Protein AF-A0A8H8S809-F1 (afdb_monomer)

Secondary structure (DSSP, 8-state):
---HHHHGGGSTT--EEEEEEE-TTS-EEEEEEEEETTT----SHHHHH-TT--S---S------SSSGGGEE-HHHHHHHHHHHHHHHHHHHHHHTTT-

InterPro domains:
  IPR010226 NADH-quinone oxidoreductase, chain I [PTHR10849] (12-99)
  IPR017896 4Fe-4S ferredoxin-type, iron-sulphur binding domain [PF00037] (34-55)
  IPR017896 4Fe-4S ferredoxin-type, iron-sulphur binding domain [PS51379] (31-60)
  IPR017900 4Fe-4S ferredoxin, iron-sulphur binding, conserved site [PS00198] (40-51)

Mean predicted aligned error: 3.72 Å

Organism: NCBI:txid215460

Foldseek 3Di:
DQDLQNVCVPPPQSQWDWDWDQDPVRDIDTPKIKGQQVSDPPPCVNCVSDPVSPDDDAPDPPDDDPDSVSSTDIPVNRVVVCVVCVVVVVVVCVVCVVVD

Nearest PDB structures (foldseek):
  7ard-assembly1_I  TM=9.522E-01  e=5.853E-13  Polytomella sp. Pringsheim 198.80
  7aqr-assembly1_I  TM=9.466E-01  e=1.105E-12  Arabidopsis thaliana
  8olt-assembly1_I  TM=9.436E-01  e=1.255E-12  Mus musculus
  8ib4-assembly1_I  TM=9.471E-01  e=1.619E-12  Mus musculus
  8ic2-assembly1_I  TM=9.472E-01  e=2.087E-12  Mus musculus

Sequence (100 aa):
MVSFADQIQDLPAQAITIEAEERQDGSRRTTRYDIDMTKCIYCGFCQESCPVDAIVETPNAEYATETREELLYNKEKLLANGDKWEPELAAAARADAPYR

pLDDT: mean 92.76, std 9.41, range [45.38, 98.38]

Structure (mmCIF, N/CA/C/O backbone):
data_AF-A0A8H8S809-F1
#
_entry.id   AF-A0A8H8S809-F1
#
loop_
_atom_site.group_PDB
_atom_site.id
_atom_site.type_symbol
_atom_site.label_atom_id
_atom_site.label_alt_id
_atom_site.label_comp_id
_atom_site.label_asym_id
_atom_site.label_entity_id
_atom_site.label_seq_id
_atom_site.pdbx_PDB_ins_code
_atom_site.Cartn_x
_atom_site.Cartn_y
_atom_site.Cartn_z
_atom_site.occupancy
_atom_site.B_iso_or_equiv
_atom_site.auth_seq_id
_atom_site.auth_comp_id
_atom_site.auth_asym_id
_atom_site.auth_atom_id
_atom_site.pdbx_PDB_model_num
ATOM 1 N N . MET A 1 1 ? -14.969 -20.433 1.295 1.00 45.38 1 MET A N 1
ATOM 2 C CA . MET A 1 1 ? -14.590 -19.181 0.611 1.00 45.38 1 MET A CA 1
ATOM 3 C C . MET A 1 1 ? -14.003 -18.272 1.667 1.00 45.38 1 MET A C 1
ATOM 5 O O . MET 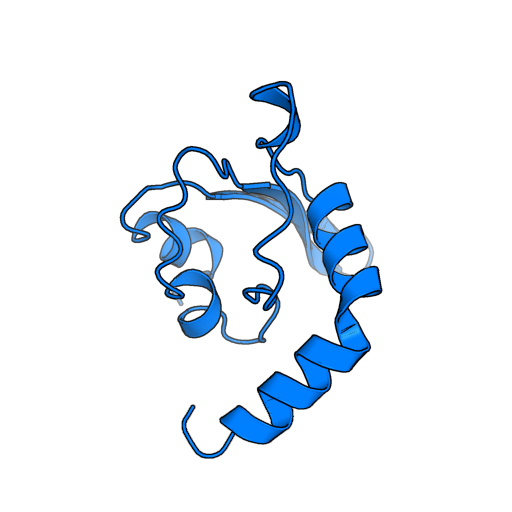A 1 1 ? -14.763 -17.694 2.428 1.00 45.38 1 MET A O 1
ATOM 9 N N . VAL A 1 2 ? -12.680 -18.269 1.792 1.00 52.97 2 VAL A N 1
ATOM 10 C CA . VAL A 1 2 ? -11.952 -17.368 2.694 1.00 52.97 2 VAL A CA 1
ATOM 11 C C . VAL A 1 2 ? -11.941 -16.011 1.993 1.00 52.97 2 VAL A C 1
ATOM 13 O O . VAL A 1 2 ? -11.573 -15.944 0.821 1.00 52.97 2 VAL A O 1
ATOM 16 N N . SER A 1 3 ? -12.479 -14.969 2.620 1.00 66.00 3 SER A N 1
ATOM 17 C CA . SER A 1 3 ? -12.500 -13.638 2.013 1.00 66.00 3 SER A CA 1
ATOM 18 C C . SER A 1 3 ? -11.091 -13.038 2.041 1.00 66.00 3 SER A C 1
ATOM 20 O O . SER A 1 3 ? -10.292 -13.386 2.904 1.00 66.00 3 SER A O 1
ATOM 22 N N . PHE A 1 4 ? -10.763 -12.117 1.130 1.00 69.56 4 PHE A N 1
ATOM 23 C CA . PHE A 1 4 ? -9.450 -11.448 1.135 1.00 69.56 4 PHE A CA 1
ATOM 24 C C . PHE A 1 4 ? -9.137 -10.771 2.485 1.00 69.56 4 PHE A C 1
ATOM 26 O O . PHE A 1 4 ? -7.987 -10.712 2.903 1.00 69.56 4 PHE A O 1
ATOM 33 N N . ALA A 1 5 ? -10.168 -10.328 3.213 1.00 67.81 5 ALA A N 1
ATOM 34 C CA . ALA A 1 5 ? -10.018 -9.793 4.565 1.00 67.81 5 ALA A CA 1
ATOM 35 C C . ALA A 1 5 ? -9.554 -10.851 5.586 1.00 67.81 5 ALA A C 1
ATOM 37 O O . ALA A 1 5 ? -8.826 -10.514 6.515 1.00 67.81 5 ALA A O 1
ATOM 38 N N . ASP A 1 6 ? -9.925 -12.118 5.394 1.00 67.56 6 ASP A N 1
ATOM 39 C CA . ASP A 1 6 ? -9.480 -13.225 6.243 1.00 67.56 6 ASP A CA 1
ATOM 40 C C . ASP A 1 6 ? -8.022 -13.604 5.920 1.00 67.56 6 ASP A C 1
ATOM 42 O O . ASP A 1 6 ? -7.241 -13.858 6.829 1.00 67.56 6 ASP A O 1
ATOM 46 N N . GLN A 1 7 ? -7.612 -13.544 4.643 1.00 70.88 7 GLN A N 1
ATOM 47 C CA . GLN A 1 7 ? -6.227 -13.828 4.216 1.00 70.88 7 GLN A CA 1
ATOM 48 C C . GLN A 1 7 ? -5.207 -12.817 4.765 1.00 70.88 7 GLN A C 1
ATOM 50 O O . GLN A 1 7 ? -4.021 -13.113 4.876 1.00 70.88 7 GLN A O 1
ATOM 55 N N . ILE A 1 8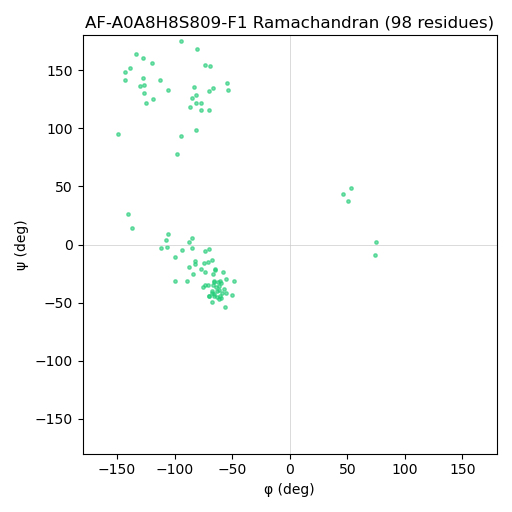 ? -5.655 -11.618 5.137 1.00 77.75 8 ILE A N 1
ATOM 56 C CA . ILE A 1 8 ? -4.789 -10.585 5.714 1.00 77.75 8 ILE A CA 1
ATOM 57 C C . ILE A 1 8 ? -4.382 -10.907 7.155 1.00 77.75 8 ILE A C 1
ATOM 59 O O . ILE A 1 8 ? -3.333 -10.446 7.609 1.00 77.75 8 ILE A O 1
ATOM 63 N N . GLN A 1 9 ? -5.165 -11.725 7.866 1.00 72.81 9 GLN A N 1
ATOM 64 C CA . GLN A 1 9 ? -4.835 -12.151 9.230 1.00 72.81 9 GLN A CA 1
ATOM 65 C C . GLN A 1 9 ? -3.586 -13.043 9.273 1.00 72.81 9 GLN A C 1
ATOM 67 O O . GLN A 1 9 ? -2.877 -13.042 10.280 1.00 72.81 9 GLN A O 1
ATOM 72 N N . ASP A 1 10 ? -3.288 -13.727 8.166 1.00 82.50 10 ASP A N 1
ATOM 73 C CA . ASP A 1 10 ? -2.119 -14.594 8.009 1.00 82.50 10 ASP A CA 1
ATOM 74 C C . ASP A 1 10 ? -0.851 -13.826 7.589 1.00 82.50 10 ASP A C 1
ATOM 76 O O . ASP A 1 10 ? 0.230 -14.413 7.493 1.00 82.50 10 ASP A O 1
ATOM 80 N N . LEU A 1 11 ? -0.938 -12.507 7.355 1.00 88.19 11 LEU A N 1
ATOM 81 C CA . LEU A 1 11 ? 0.243 -11.710 7.028 1.00 88.19 11 LEU A CA 1
ATOM 82 C C . LEU A 1 11 ? 1.196 -11.636 8.230 1.00 88.19 11 LEU A C 1
ATOM 84 O O . LEU A 1 11 ? 0.773 -11.310 9.344 1.00 88.19 11 LEU A O 1
ATOM 88 N N . PRO A 1 12 ? 2.509 -11.822 8.008 1.00 92.25 12 PRO A N 1
ATOM 89 C CA . PRO A 1 12 ? 3.480 -12.077 9.074 1.00 92.25 12 PRO A CA 1
ATOM 90 C C . PRO A 1 12 ? 3.574 -10.956 10.115 1.00 92.25 12 PRO A C 1
ATOM 92 O O . PRO A 1 12 ? 3.850 -11.218 11.282 1.00 92.25 12 PRO A O 1
ATOM 95 N N . ALA A 1 13 ? 3.342 -9.708 9.704 1.00 95.81 13 ALA A N 1
ATOM 96 C CA . ALA A 1 13 ? 3.467 -8.535 10.567 1.00 95.81 13 ALA A CA 1
ATOM 97 C C . ALA A 1 13 ? 2.126 -7.910 10.987 1.00 95.81 13 ALA A C 1
ATOM 99 O O . ALA A 1 13 ? 2.130 -6.912 11.709 1.00 95.81 13 ALA A O 1
ATOM 100 N N . GLN A 1 14 ? 0.992 -8.446 10.512 1.00 94.25 14 GLN A N 1
ATOM 101 C CA . GLN A 1 14 ? -0.352 -7.904 10.779 1.00 94.25 14 GLN A CA 1
ATOM 102 C C . GLN A 1 14 ? -0.427 -6.372 10.591 1.00 94.25 14 GLN A C 1
ATOM 104 O O . GLN A 1 14 ? -0.975 -5.637 11.413 1.00 94.25 14 GLN A O 1
ATOM 109 N N . ALA A 1 15 ? 0.193 -5.877 9.514 1.00 96.88 15 ALA A N 1
ATOM 110 C CA . ALA A 1 15 ? 0.346 -4.446 9.255 1.00 96.88 15 ALA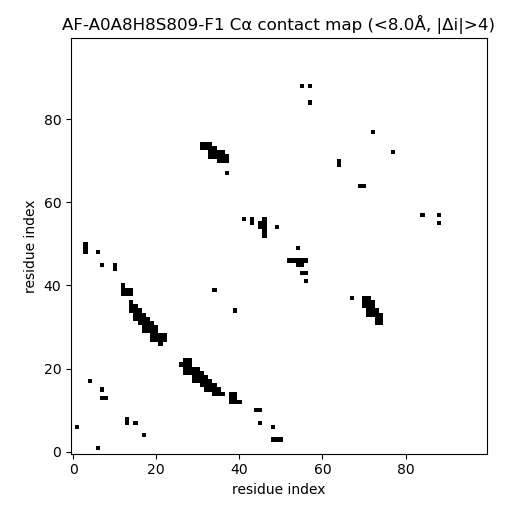 A CA 1
ATOM 111 C C . ALA A 1 15 ? -0.890 -3.803 8.601 1.00 96.88 15 ALA A C 1
ATOM 113 O O . ALA A 1 15 ? -0.979 -2.578 8.566 1.00 96.88 15 ALA A O 1
ATOM 114 N N . ILE A 1 16 ? -1.821 -4.607 8.075 1.00 96.44 16 ILE A N 1
ATOM 115 C CA . ILE A 1 16 ? -2.974 -4.134 7.300 1.00 96.44 16 ILE A CA 1
ATOM 116 C C . ILE A 1 16 ? -4.252 -4.244 8.136 1.00 96.44 16 ILE A C 1
ATOM 118 O O . ILE A 1 16 ? -4.524 -5.284 8.731 1.00 96.44 16 ILE A O 1
ATOM 122 N N . THR A 1 17 ? -5.055 -3.181 8.156 1.00 95.25 17 THR A N 1
ATOM 123 C CA . THR A 1 17 ? -6.394 -3.154 8.765 1.00 95.25 17 THR A CA 1
ATOM 124 C C . THR A 1 17 ? -7.436 -2.853 7.693 1.00 95.25 17 THR A C 1
ATOM 126 O O . THR A 1 17 ? -7.329 -1.842 6.999 1.00 95.25 17 THR A O 1
ATOM 129 N N . ILE A 1 18 ? -8.454 -3.709 7.558 1.00 93.75 18 ILE A N 1
ATOM 130 C CA . ILE A 1 18 ? -9.526 -3.557 6.564 1.00 93.75 18 ILE A CA 1
ATOM 131 C C . ILE A 1 18 ? -10.895 -3.607 7.227 1.00 93.75 18 ILE A C 1
ATOM 133 O O . ILE A 1 18 ? -11.181 -4.500 8.019 1.00 93.75 18 ILE A O 1
ATOM 137 N N . GLU A 1 19 ? -11.769 -2.703 6.797 1.00 93.44 19 GLU A N 1
ATOM 138 C CA . GLU A 1 19 ? -13.211 -2.775 7.026 1.00 93.44 19 GLU A CA 1
ATOM 139 C C . GLU A 1 19 ? -13.912 -2.633 5.669 1.00 93.44 19 GLU A C 1
ATOM 141 O O . GLU A 1 19 ? -13.434 -1.919 4.778 1.00 93.44 19 GLU A O 1
ATOM 146 N N . ALA A 1 20 ? -15.014 -3.355 5.464 1.00 92.00 20 ALA A N 1
ATOM 147 C CA . ALA A 1 20 ? -15.722 -3.377 4.188 1.00 92.00 20 ALA A CA 1
ATOM 148 C C . ALA A 1 20 ? -17.231 -3.456 4.382 1.00 92.00 20 ALA A C 1
ATOM 150 O O . ALA A 1 20 ? -17.719 -4.209 5.223 1.00 92.00 20 ALA A O 1
ATOM 151 N N . GLU A 1 21 ? -17.950 -2.743 3.524 1.00 92.25 21 GLU A N 1
ATOM 152 C CA . GLU A 1 21 ? -19.406 -2.653 3.526 1.00 92.25 21 GLU A CA 1
ATOM 153 C C . GLU A 1 21 ? -19.943 -2.833 2.099 1.00 92.25 21 GLU A C 1
ATOM 155 O O . GLU A 1 21 ? -19.201 -2.770 1.108 1.00 92.25 21 GLU A O 1
ATOM 160 N N . GLU A 1 22 ? -21.241 -3.100 1.990 1.00 95.25 22 GLU A N 1
ATOM 161 C CA . GLU A 1 22 ? -21.949 -3.105 0.712 1.00 95.25 22 GLU A CA 1
ATOM 162 C C . GLU A 1 22 ? -22.321 -1.667 0.332 1.00 95.25 22 GLU A C 1
ATOM 164 O O . GLU A 1 22 ? -22.887 -0.921 1.132 1.00 95.25 22 GLU A O 1
ATOM 169 N N . ARG A 1 23 ? -21.975 -1.250 -0.887 1.00 93.12 23 ARG A N 1
ATOM 170 C CA . ARG A 1 23 ? -22.380 0.048 -1.435 1.00 93.12 23 ARG A CA 1
ATOM 171 C C . ARG A 1 23 ? -23.808 -0.004 -1.976 1.00 93.12 23 ARG A C 1
ATOM 173 O O . ARG A 1 23 ? -24.380 -1.064 -2.192 1.00 93.12 23 ARG A O 1
ATOM 180 N N . GLN A 1 24 ? -24.358 1.172 -2.279 1.00 94.62 24 GLN A N 1
ATOM 181 C CA . GLN A 1 24 ? -25.697 1.326 -2.871 1.00 94.62 24 GLN A CA 1
ATOM 182 C C . GLN A 1 24 ? -25.867 0.598 -4.217 1.00 94.62 24 GLN A C 1
ATOM 184 O O . GLN A 1 24 ? -26.987 0.279 -4.599 1.00 94.62 24 GLN A O 1
ATOM 189 N N . ASP A 1 25 ? -24.769 0.339 -4.933 1.00 95.06 25 ASP A N 1
ATOM 190 C CA . ASP A 1 25 ? -24.746 -0.405 -6.196 1.00 95.06 25 ASP A CA 1
ATOM 191 C C . ASP A 1 25 ? -24.677 -1.936 -6.003 1.00 95.06 25 ASP A C 1
ATOM 193 O O . ASP A 1 25 ? -24.520 -2.670 -6.978 1.00 95.06 25 ASP A O 1
ATOM 197 N N . GLY A 1 26 ? -24.766 -2.423 -4.760 1.00 93.44 26 GLY A N 1
ATOM 198 C CA . GLY A 1 26 ? -24.633 -3.837 -4.400 1.00 93.44 26 GLY A CA 1
ATOM 199 C C . GLY A 1 26 ? -23.190 -4.353 -4.430 1.00 93.44 26 GLY A C 1
ATOM 200 O O . GLY A 1 26 ? -22.948 -5.536 -4.190 1.00 93.44 26 GLY A O 1
ATOM 201 N N . SER A 1 27 ? -22.201 -3.499 -4.729 1.00 92.75 27 SER A N 1
ATOM 202 C CA . SER A 1 27 ? -20.797 -3.906 -4.737 1.00 92.75 27 SER A CA 1
ATOM 203 C C . SER A 1 27 ? -20.200 -3.875 -3.328 1.00 92.75 27 SER A C 1
ATOM 205 O O . SER A 1 27 ? -20.359 -2.912 -2.576 1.00 92.75 27 SER A O 1
ATOM 207 N N . ARG A 1 28 ? -19.446 -4.919 -2.962 1.00 92.31 28 ARG A N 1
ATOM 208 C CA . ARG A 1 28 ? -18.682 -4.938 -1.707 1.00 92.31 28 ARG A CA 1
ATOM 209 C C . ARG A 1 28 ? -17.375 -4.173 -1.880 1.00 92.31 28 ARG A C 1
ATOM 211 O O . ARG A 1 28 ? -16.560 -4.510 -2.745 1.00 92.31 28 ARG A O 1
ATOM 218 N N . ARG A 1 29 ? -17.161 -3.141 -1.061 1.00 93.31 29 ARG A N 1
ATOM 219 C CA . ARG A 1 29 ? -15.984 -2.261 -1.137 1.00 93.31 29 ARG A CA 1
ATOM 220 C C . ARG A 1 29 ? -15.460 -1.937 0.253 1.00 93.31 29 ARG A C 1
ATOM 222 O O . ARG A 1 29 ? -16.205 -1.908 1.225 1.00 93.31 29 ARG A O 1
ATOM 229 N N . THR A 1 30 ? -14.161 -1.681 0.337 1.00 93.31 30 THR A N 1
ATOM 230 C CA . THR A 1 30 ? -13.532 -1.293 1.599 1.00 93.31 30 THR A CA 1
ATOM 231 C C . THR A 1 30 ? -13.977 0.107 2.002 1.00 93.31 30 THR A C 1
ATOM 233 O O . THR A 1 30 ? -13.960 1.026 1.180 1.00 93.31 30 THR A O 1
ATOM 236 N N . THR A 1 31 ? -14.380 0.283 3.251 1.00 94.25 31 THR A N 1
ATOM 237 C CA . THR A 1 31 ? -14.577 1.597 3.878 1.00 94.25 31 THR A CA 1
ATOM 238 C C . THR A 1 31 ? -13.282 2.062 4.532 1.00 94.25 31 THR A C 1
ATOM 240 O O . THR A 1 31 ? -12.962 3.246 4.479 1.00 94.25 31 THR A O 1
ATOM 243 N N . ARG A 1 32 ? -12.477 1.111 5.015 1.00 95.31 32 ARG A N 1
ATOM 244 C CA . ARG A 1 32 ? -11.154 1.329 5.592 1.00 95.31 32 ARG A CA 1
ATOM 245 C C . ARG A 1 32 ? -10.135 0.386 4.969 1.00 95.31 32 ARG A C 1
ATOM 247 O O . ARG A 1 32 ? -10.421 -0.794 4.768 1.00 95.31 32 ARG A O 1
ATOM 254 N N . TYR A 1 33 ? -8.963 0.919 4.654 1.00 96.06 33 TYR A N 1
ATOM 255 C CA . TYR A 1 33 ? -7.813 0.142 4.210 1.00 96.06 33 TYR A CA 1
ATOM 256 C C . TYR A 1 33 ? -6.564 0.877 4.676 1.00 96.06 33 TYR A C 1
ATOM 258 O O . TYR A 1 33 ? -6.117 1.809 4.011 1.00 96.06 33 TYR A O 1
ATOM 266 N N . ASP A 1 34 ? -6.038 0.478 5.826 1.00 97.62 34 ASP A N 1
ATOM 267 C CA . ASP A 1 34 ? -4.872 1.117 6.423 1.00 97.62 34 ASP A CA 1
ATOM 268 C C . ASP A 1 34 ? -3.686 0.157 6.406 1.00 97.62 34 ASP A C 1
ATOM 270 O O . ASP A 1 34 ? -3.855 -1.037 6.662 1.00 97.62 34 ASP A O 1
ATOM 274 N N . ILE A 1 35 ? -2.490 0.679 6.146 1.00 97.81 35 ILE A N 1
ATOM 275 C CA . ILE A 1 35 ? -1.225 -0.044 6.265 1.00 97.81 35 ILE A CA 1
ATOM 276 C C . ILE A 1 35 ? -0.301 0.744 7.192 1.00 97.81 35 ILE A C 1
ATOM 278 O O . ILE A 1 35 ? 0.038 1.898 6.928 1.00 97.81 35 ILE A O 1
ATOM 282 N N . ASP A 1 36 ? 0.143 0.104 8.270 1.00 98.06 36 ASP A N 1
ATOM 283 C CA . ASP A 1 36 ? 1.225 0.616 9.107 1.00 98.06 36 ASP A CA 1
ATOM 284 C C . ASP A 1 36 ? 2.573 0.260 8.460 1.00 98.06 36 ASP A C 1
ATOM 286 O O . ASP A 1 36 ? 3.080 -0.858 8.608 1.00 98.06 36 ASP A O 1
ATOM 290 N N . MET A 1 37 ? 3.172 1.216 7.742 1.00 97.94 37 MET A N 1
ATOM 291 C CA . MET A 1 37 ? 4.451 1.014 7.047 1.00 97.94 37 MET A CA 1
ATOM 292 C C . MET A 1 37 ? 5.621 0.814 8.024 1.00 97.94 37 MET A C 1
ATOM 294 O O . MET A 1 37 ? 6.685 0.360 7.612 1.00 97.94 37 MET A O 1
ATOM 298 N N . THR A 1 38 ? 5.429 1.100 9.321 1.00 97.56 38 THR A N 1
ATOM 299 C CA . THR A 1 38 ? 6.421 0.816 10.374 1.00 97.56 38 THR A CA 1
ATOM 300 C C . THR A 1 38 ? 6.379 -0.628 10.865 1.00 97.56 38 THR A C 1
ATOM 302 O O . THR A 1 38 ? 7.335 -1.091 11.483 1.00 97.56 38 THR A O 1
ATOM 305 N N . LYS A 1 39 ? 5.288 -1.350 10.579 1.00 97.75 39 LYS A N 1
ATOM 306 C CA . LYS A 1 39 ? 5.169 -2.797 10.812 1.00 97.75 39 LYS A CA 1
ATOM 307 C C . LYS A 1 39 ? 5.404 -3.611 9.550 1.00 97.75 39 LYS A C 1
ATOM 309 O O . LYS A 1 39 ? 5.858 -4.745 9.647 1.00 97.75 39 LYS A O 1
ATOM 314 N N . CYS A 1 40 ? 5.050 -3.069 8.385 1.00 97.50 40 CYS A N 1
ATOM 315 C CA . CYS A 1 40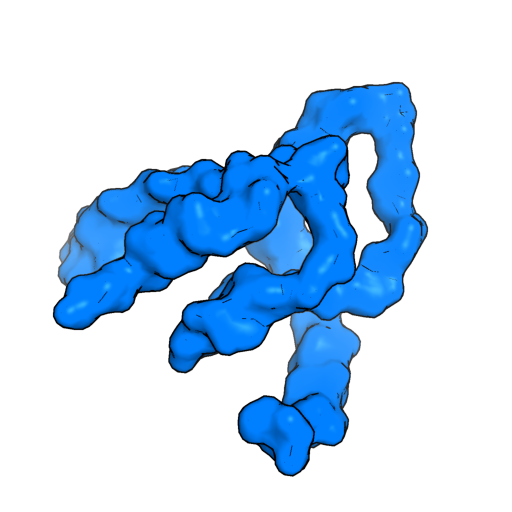 ? 5.254 -3.742 7.109 1.00 97.50 40 CYS A CA 1
ATOM 316 C C . CYS A 1 40 ? 6.724 -4.160 6.944 1.00 97.50 40 CYS A C 1
ATOM 318 O O . CYS A 1 40 ? 7.633 -3.366 7.172 1.00 97.50 40 CYS A O 1
ATOM 320 N N . ILE A 1 41 ? 6.942 -5.410 6.535 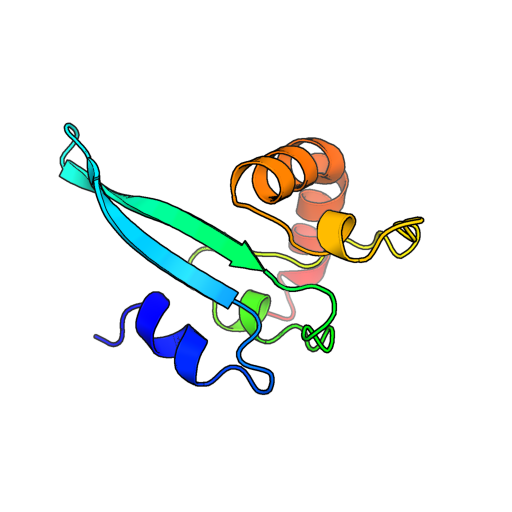1.00 97.69 41 ILE A N 1
ATOM 321 C CA . ILE A 1 41 ? 8.280 -5.974 6.302 1.00 97.69 41 ILE A CA 1
ATOM 322 C C . ILE A 1 41 ? 8.615 -6.121 4.811 1.00 97.69 41 ILE A C 1
ATOM 324 O O . ILE A 1 41 ? 9.617 -6.748 4.488 1.00 97.69 41 ILE A O 1
ATOM 328 N N . TYR A 1 42 ? 7.776 -5.569 3.923 1.00 97.19 42 TYR A N 1
ATOM 329 C CA . TYR A 1 42 ? 7.991 -5.534 2.467 1.00 97.19 42 TYR A CA 1
ATOM 330 C C . TYR A 1 42 ? 8.280 -6.918 1.863 1.00 97.19 42 TYR A C 1
ATOM 332 O O . TYR A 1 42 ? 9.274 -7.133 1.176 1.00 97.19 42 TYR A O 1
ATOM 340 N N . CYS A 1 43 ? 7.444 -7.898 2.219 1.00 96.69 43 CYS A N 1
ATOM 341 C CA . CYS A 1 43 ? 7.623 -9.296 1.817 1.00 96.69 43 CYS A CA 1
ATOM 342 C C . CYS A 1 43 ? 6.869 -9.687 0.538 1.00 96.69 43 CYS A C 1
ATOM 344 O O . CYS A 1 43 ? 6.978 -10.836 0.126 1.00 96.69 43 CYS A O 1
ATOM 346 N N . GLY A 1 44 ? 6.050 -8.804 -0.043 1.00 94.31 44 GLY A N 1
ATOM 347 C CA . GLY A 1 44 ? 5.254 -9.111 -1.238 1.00 94.31 44 GLY A CA 1
ATOM 348 C C . GLY A 1 44 ? 4.031 -10.024 -1.038 1.00 94.31 44 GLY A C 1
ATOM 349 O O . GLY A 1 44 ? 3.189 -10.109 -1.930 1.00 94.31 44 GLY A O 1
ATOM 350 N N . PHE A 1 45 ? 3.834 -10.652 0.129 1.00 94.50 45 PHE A N 1
ATOM 351 C CA . PHE A 1 45 ? 2.725 -11.607 0.332 1.00 94.50 45 PHE A CA 1
ATOM 352 C C . PHE A 1 45 ? 1.329 -11.016 0.112 1.00 94.50 45 PHE A C 1
ATOM 354 O O . PHE A 1 45 ? 0.430 -11.724 -0.340 1.00 94.50 45 PHE A O 1
ATOM 361 N N . CYS A 1 46 ? 1.114 -9.734 0.422 1.00 95.00 46 CYS A N 1
ATOM 362 C CA . CYS A 1 46 ? -0.179 -9.090 0.179 1.00 95.00 46 CYS A CA 1
ATOM 363 C C . CYS A 1 46 ? -0.487 -8.958 -1.320 1.00 95.00 46 CYS A C 1
ATOM 365 O O . CYS A 1 46 ? -1.644 -9.124 -1.703 1.00 95.00 46 CYS A O 1
ATOM 367 N N . GLN A 1 47 ? 0.533 -8.721 -2.151 1.00 94.00 47 GLN A N 1
ATOM 368 C CA . GLN A 1 47 ? 0.411 -8.683 -3.606 1.00 94.00 47 GLN A CA 1
ATOM 369 C C . GLN A 1 47 ? 0.096 -10.077 -4.147 1.00 94.00 47 GLN A C 1
ATOM 371 O O . GLN A 1 47 ? -0.879 -10.244 -4.875 1.00 94.00 47 GLN A O 1
ATOM 376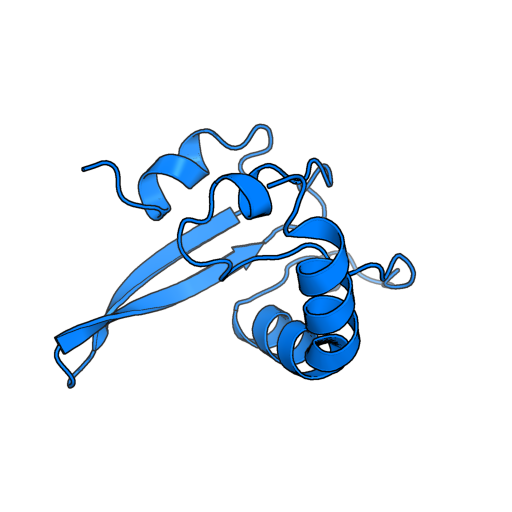 N N . GLU A 1 48 ? 0.859 -11.092 -3.735 1.00 91.25 48 GLU A N 1
ATOM 377 C CA . GLU A 1 48 ? 0.655 -12.484 -4.160 1.00 91.25 48 GLU A CA 1
ATOM 378 C C . GLU A 1 48 ? -0.711 -13.038 -3.750 1.00 91.25 48 GLU A C 1
ATOM 380 O O . GLU A 1 48 ? -1.362 -13.737 -4.523 1.00 91.25 48 GLU A O 1
ATOM 385 N N . SER A 1 49 ? -1.172 -12.692 -2.548 1.00 90.81 49 SER A N 1
ATOM 386 C CA . SER A 1 49 ? -2.454 -13.164 -2.022 1.00 90.81 49 SER A CA 1
ATOM 387 C C . SER A 1 49 ? -3.657 -12.478 -2.667 1.00 90.81 49 SER A C 1
ATOM 389 O O . SER A 1 49 ? -4.783 -12.947 -2.490 1.00 90.81 49 SER A O 1
ATOM 391 N N . CYS A 1 50 ? -3.467 -11.351 -3.364 1.00 92.06 50 CYS A N 1
ATOM 392 C CA . CYS A 1 50 ? -4.575 -10.588 -3.917 1.00 92.06 50 CYS A CA 1
ATOM 393 C C . CYS A 1 50 ? -5.122 -11.250 -5.190 1.00 92.06 50 CYS A C 1
ATOM 395 O O . CYS A 1 50 ? -4.443 -11.256 -6.212 1.00 92.06 50 CYS A O 1
ATOM 397 N N . PRO A 1 51 ? -6.378 -11.733 -5.199 1.00 91.19 51 PRO A N 1
ATOM 398 C CA . PRO A 1 51 ? -6.926 -12.464 -6.345 1.00 91.19 51 PRO A CA 1
ATOM 399 C C . PRO A 1 51 ? -7.266 -11.571 -7.550 1.00 91.19 51 PRO A C 1
ATOM 401 O O . PRO A 1 51 ? -7.733 -12.067 -8.571 1.00 91.19 51 PRO A O 1
ATOM 404 N N . VAL A 1 52 ? -7.137 -10.252 -7.399 1.00 92.88 52 VAL A N 1
ATOM 405 C CA . VAL A 1 52 ? -7.555 -9.241 -8.383 1.00 92.88 52 VAL A CA 1
ATOM 406 C C . VAL A 1 52 ? -6.515 -8.128 -8.547 1.00 92.88 52 VAL A C 1
ATOM 408 O O . VAL A 1 52 ? -6.856 -7.067 -9.059 1.00 92.88 52 VAL A O 1
ATOM 411 N N . ASP A 1 53 ? -5.292 -8.335 -8.042 1.00 93.56 53 ASP A N 1
ATOM 412 C CA . ASP A 1 53 ? -4.188 -7.361 -8.076 1.00 93.56 53 ASP A CA 1
ATOM 413 C C . ASP A 1 53 ? -4.564 -5.951 -7.560 1.00 93.56 53 ASP A C 1
ATOM 415 O O . ASP A 1 53 ? -4.119 -4.930 -8.074 1.00 93.56 53 ASP A O 1
ATOM 419 N N . ALA A 1 54 ? -5.398 -5.872 -6.515 1.00 94.00 54 ALA A N 1
ATOM 420 C CA . ALA A 1 54 ? -5.834 -4.598 -5.930 1.00 94.00 54 ALA A CA 1
ATOM 421 C C . ALA A 1 54 ? -4.782 -3.923 -5.030 1.00 94.00 54 ALA A C 1
ATOM 423 O O . ALA A 1 54 ? -4.892 -2.728 -4.759 1.00 94.00 54 ALA A O 1
ATOM 424 N N . ILE A 1 55 ? -3.804 -4.678 -4.523 1.00 95.56 55 ILE A N 1
ATOM 425 C CA . ILE A 1 55 ? -2.671 -4.167 -3.745 1.00 95.56 55 ILE A CA 1
ATOM 426 C C . ILE A 1 55 ? -1.379 -4.665 -4.388 1.00 95.56 55 ILE A C 1
ATOM 428 O O . ILE A 1 55 ? -1.247 -5.853 -4.672 1.00 95.56 55 ILE A O 1
ATOM 432 N N . VAL A 1 56 ? -0.444 -3.748 -4.620 1.00 96.56 56 VAL A N 1
ATOM 433 C CA . VAL A 1 56 ? 0.831 -4.005 -5.298 1.00 96.56 56 VAL A CA 1
ATOM 434 C C . VAL A 1 56 ? 1.942 -3.175 -4.656 1.00 96.56 56 VAL A C 1
ATOM 436 O O . VAL A 1 56 ? 1.693 -2.073 -4.158 1.00 96.56 56 VAL A O 1
ATOM 439 N N . GLU A 1 57 ? 3.165 -3.698 -4.653 1.00 96.94 57 GLU A N 1
ATOM 440 C CA . GLU A 1 57 ? 4.344 -2.976 -4.172 1.00 96.94 57 GLU A CA 1
ATOM 441 C C . GLU A 1 57 ? 4.943 -2.137 -5.309 1.00 96.94 57 GLU A C 1
ATOM 443 O O . GLU A 1 57 ? 5.373 -2.645 -6.343 1.00 96.94 57 GLU A O 1
ATOM 448 N N . THR A 1 58 ? 4.971 -0.815 -5.125 1.00 96.88 58 THR A N 1
ATOM 449 C CA . THR A 1 58 ? 5.631 0.093 -6.073 1.00 96.88 58 THR A CA 1
ATOM 450 C C . THR A 1 58 ? 7.151 -0.083 -6.023 1.00 96.88 58 THR A C 1
ATOM 452 O O . THR A 1 58 ? 7.679 -0.340 -4.942 1.00 96.88 58 THR A O 1
ATOM 455 N N . PRO A 1 59 ? 7.892 0.210 -7.108 1.00 94.81 59 PRO A N 1
ATOM 456 C CA . PRO A 1 59 ? 9.358 0.223 -7.075 1.00 94.81 59 PRO A CA 1
ATOM 457 C C . PRO A 1 59 ? 9.946 1.399 -6.269 1.00 94.81 59 PRO A C 1
ATOM 459 O O . PRO A 1 59 ? 11.164 1.506 -6.132 1.00 94.81 59 PRO A O 1
ATOM 462 N N . ASN A 1 60 ? 9.111 2.313 -5.760 1.00 96.19 60 ASN A N 1
ATOM 463 C CA . ASN A 1 60 ? 9.565 3.481 -5.020 1.00 96.19 60 ASN A CA 1
ATOM 464 C C . ASN A 1 60 ? 10.139 3.098 -3.648 1.00 96.19 60 ASN A C 1
ATOM 466 O O . ASN A 1 60 ? 9.401 2.678 -2.760 1.00 96.19 60 ASN A O 1
ATOM 470 N N . ALA A 1 61 ? 11.434 3.339 -3.451 1.00 96.06 61 ALA A N 1
ATOM 471 C CA . ALA A 1 61 ? 12.102 3.226 -2.153 1.00 96.06 61 ALA A CA 1
ATOM 472 C C . ALA A 1 61 ? 12.295 4.590 -1.458 1.00 96.06 61 ALA A C 1
ATOM 474 O O . ALA A 1 61 ? 12.652 4.649 -0.283 1.00 96.06 61 ALA A O 1
ATOM 475 N N . GLU A 1 62 ? 12.049 5.695 -2.166 1.00 97.25 62 GLU A N 1
ATOM 476 C CA . GLU A 1 62 ? 12.310 7.055 -1.694 1.00 97.25 62 GLU A CA 1
ATOM 477 C C . GLU A 1 62 ? 11.026 7.681 -1.138 1.00 97.25 62 GLU A C 1
ATOM 479 O O . GLU A 1 62 ? 10.327 8.455 -1.793 1.00 97.25 62 GLU A 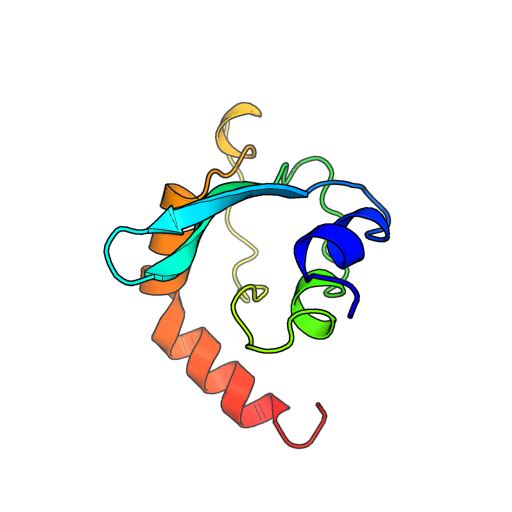O 1
ATOM 484 N N . TYR A 1 63 ? 10.670 7.297 0.085 1.00 96.50 63 TYR A N 1
ATOM 485 C CA . TYR A 1 63 ? 9.493 7.824 0.789 1.00 96.50 63 TYR A CA 1
ATOM 486 C C . TYR A 1 63 ? 9.753 8.044 2.281 1.00 96.50 63 TYR A C 1
ATOM 488 O O . TYR A 1 63 ? 8.823 7.999 3.082 1.00 96.50 63 TYR A O 1
ATOM 496 N N . ALA A 1 64 ? 11.013 8.272 2.663 1.00 97.62 64 ALA A N 1
ATOM 497 C CA . ALA A 1 64 ? 11.349 8.665 4.026 1.00 97.62 64 ALA A CA 1
ATOM 498 C C . ALA A 1 64 ? 10.554 9.918 4.432 1.00 97.62 64 ALA A C 1
ATOM 500 O O . ALA A 1 64 ? 10.371 10.837 3.632 1.00 97.62 64 ALA A O 1
ATOM 501 N N . THR A 1 65 ? 10.075 9.929 5.672 1.00 97.75 65 THR A N 1
ATOM 502 C CA . THR A 1 65 ? 9.262 11.006 6.241 1.00 97.75 65 THR A CA 1
ATOM 503 C C . THR A 1 65 ? 9.864 11.476 7.554 1.00 97.75 65 THR A C 1
ATOM 505 O O . THR A 1 65 ? 10.638 10.759 8.191 1.00 97.75 65 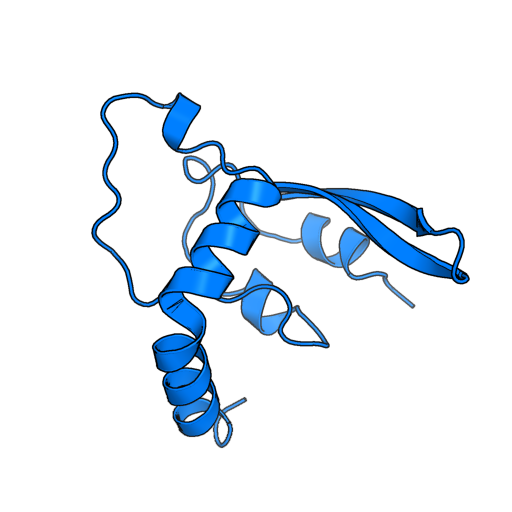THR A O 1
ATOM 508 N N . GLU A 1 66 ? 9.492 12.681 7.971 1.00 98.19 66 GLU A N 1
ATOM 509 C CA . GLU A 1 66 ? 10.025 13.297 9.189 1.00 98.19 66 GLU A CA 1
ATOM 510 C C . GLU A 1 66 ? 9.276 12.829 10.443 1.00 98.19 66 GLU A C 1
ATOM 512 O O . GLU A 1 66 ? 9.826 12.828 11.545 1.00 98.19 66 GLU A O 1
ATOM 517 N N . THR A 1 67 ? 8.018 12.407 10.288 1.00 98.19 67 THR A N 1
ATOM 518 C CA . THR A 1 67 ? 7.197 11.889 11.384 1.00 98.19 67 THR A CA 1
ATOM 519 C C . THR A 1 67 ? 6.752 10.453 11.136 1.00 98.19 67 THR A C 1
ATOM 521 O O . THR A 1 67 ? 6.675 9.972 10.000 1.00 98.19 67 THR A O 1
ATOM 524 N N . ARG A 1 68 ? 6.448 9.743 12.228 1.00 97.62 68 ARG A N 1
ATOM 525 C CA . ARG A 1 68 ? 5.976 8.356 12.182 1.00 97.62 68 ARG A CA 1
ATOM 526 C C . ARG A 1 68 ? 4.554 8.270 11.634 1.00 97.62 68 ARG A C 1
ATOM 528 O O . ARG A 1 68 ? 4.212 7.308 10.957 1.00 97.62 68 ARG A O 1
ATOM 535 N N . GLU A 1 69 ? 3.729 9.261 11.934 1.00 97.88 69 GLU A N 1
ATOM 536 C CA . GLU A 1 69 ? 2.324 9.334 11.544 1.00 97.88 69 GLU A CA 1
ATOM 537 C C . GLU A 1 69 ? 2.175 9.372 10.021 1.00 97.88 69 GLU A C 1
ATOM 539 O O . GLU A 1 69 ? 1.246 8.783 9.475 1.00 97.88 69 GLU A O 1
ATOM 544 N N . GLU A 1 70 ? 3.132 9.978 9.315 1.00 97.88 70 GLU A N 1
ATOM 545 C CA . GLU A 1 70 ? 3.156 9.978 7.853 1.00 97.88 70 GLU A CA 1
ATOM 546 C C . GLU A 1 70 ? 3.353 8.577 7.248 1.00 97.88 70 GLU A C 1
ATOM 548 O O . GLU A 1 70 ? 2.976 8.371 6.090 1.00 97.88 70 GLU A O 1
ATOM 553 N N . LEU A 1 71 ? 3.892 7.618 8.016 1.00 98.00 71 LEU A N 1
ATOM 554 C CA . LEU A 1 71 ? 4.055 6.202 7.655 1.00 98.00 71 LEU A CA 1
ATOM 555 C C . LEU A 1 71 ? 2.827 5.342 7.998 1.00 98.00 71 LEU A C 1
ATOM 557 O O . LEU A 1 71 ? 2.828 4.139 7.745 1.00 98.00 71 LEU A O 1
ATOM 561 N N . LEU A 1 72 ? 1.759 5.939 8.531 1.00 98.12 72 LEU A N 1
ATOM 562 C CA . LEU A 1 72 ? 0.468 5.279 8.711 1.00 98.12 72 LEU A CA 1
ATOM 563 C C . LEU A 1 72 ? -0.410 5.602 7.503 1.00 98.12 72 LEU A C 1
ATOM 565 O O . LEU A 1 72 ? -1.045 6.653 7.422 1.00 98.12 72 LEU A O 1
ATOM 569 N N . TYR A 1 73 ? -0.383 4.724 6.506 1.00 98.38 73 TYR A N 1
ATOM 570 C CA . TYR A 1 73 ? -1.041 4.977 5.232 1.00 98.38 73 TYR A CA 1
ATOM 571 C C . TYR A 1 73 ? -2.505 4.580 5.336 1.00 98.38 73 TYR A C 1
ATOM 573 O O . TYR A 1 73 ? -2.814 3.447 5.690 1.00 98.38 73 TYR A O 1
ATOM 581 N N . ASN A 1 74 ? -3.400 5.502 4.996 1.00 98.38 74 ASN A N 1
ATOM 582 C CA . ASN A 1 74 ? -4.823 5.224 4.860 1.00 98.38 74 ASN A CA 1
ATOM 583 C C . ASN A 1 74 ? -5.181 4.905 3.399 1.00 98.38 74 ASN A C 1
ATOM 585 O O . ASN A 1 74 ? -4.365 5.037 2.479 1.00 98.38 74 ASN A O 1
ATOM 589 N N . LYS A 1 75 ? -6.447 4.544 3.180 1.00 97.25 75 LYS A N 1
ATOM 590 C CA . LYS A 1 75 ? -6.966 4.182 1.857 1.00 97.25 75 LYS A CA 1
ATOM 591 C C . LYS A 1 75 ? -6.732 5.269 0.805 1.00 97.25 75 LYS A C 1
ATOM 593 O O . LYS A 1 75 ? -6.386 4.957 -0.328 1.00 97.25 75 LYS A O 1
ATOM 598 N N . GLU A 1 76 ? -6.934 6.531 1.165 1.00 98.25 76 GLU A N 1
ATOM 599 C CA . GLU A 1 76 ? -6.798 7.664 0.243 1.00 98.25 76 GLU A CA 1
ATOM 600 C C . GLU A 1 76 ? -5.350 7.843 -0.216 1.00 98.25 76 GLU A C 1
ATOM 602 O O . GLU A 1 76 ? -5.099 7.983 -1.410 1.00 98.25 76 GLU A O 1
ATOM 607 N N . LYS A 1 77 ? -4.388 7.757 0.711 1.00 98.12 77 LYS A N 1
ATOM 608 C CA . LYS A 1 77 ? -2.958 7.824 0.391 1.00 98.12 77 LYS A CA 1
ATOM 609 C C . LYS A 1 77 ? -2.522 6.665 -0.506 1.00 98.12 77 LYS A C 1
ATOM 611 O O . LYS A 1 77 ? -1.751 6.874 -1.438 1.00 98.12 77 LYS A O 1
ATOM 616 N N . LEU A 1 78 ? -3.032 5.457 -0.255 1.00 98.06 78 LEU A N 1
ATOM 617 C CA . LEU A 1 78 ? -2.744 4.280 -1.081 1.00 98.06 78 LEU A CA 1
ATOM 618 C C . LEU A 1 78 ? -3.309 4.421 -2.499 1.00 98.06 78 LEU A C 1
ATOM 620 O O . LEU A 1 78 ? -2.597 4.130 -3.455 1.00 98.06 78 LEU A O 1
ATOM 624 N N . LEU A 1 79 ? -4.540 4.920 -2.643 1.00 98.00 79 LEU A N 1
ATOM 625 C CA . LEU A 1 79 ? -5.133 5.198 -3.955 1.00 98.00 79 LEU A CA 1
ATOM 626 C C . LEU A 1 79 ? -4.352 6.278 -4.710 1.00 98.00 79 LEU A C 1
ATOM 628 O O . LEU A 1 79 ? -4.012 6.071 -5.867 1.00 98.00 79 LEU A O 1
ATOM 632 N N . ALA A 1 80 ? -3.983 7.374 -4.041 1.00 98.25 80 ALA A N 1
ATOM 633 C CA . ALA A 1 80 ? -3.183 8.434 -4.653 1.00 98.25 80 ALA A CA 1
ATOM 634 C C . ALA A 1 80 ? -1.799 7.937 -5.110 1.00 98.25 80 ALA A C 1
ATOM 636 O O . ALA A 1 80 ? -1.290 8.370 -6.144 1.00 98.25 80 ALA A O 1
ATOM 637 N N . ASN A 1 81 ? -1.188 7.013 -4.362 1.00 97.88 81 ASN A N 1
ATOM 638 C CA . ASN A 1 81 ? 0.043 6.352 -4.788 1.00 97.88 81 ASN A CA 1
ATOM 639 C C . ASN A 1 81 ? -0.187 5.444 -6.003 1.00 97.88 81 ASN A C 1
ATOM 641 O O . ASN A 1 81 ? 0.637 5.463 -6.912 1.00 97.88 81 ASN A O 1
ATOM 645 N N . GLY A 1 82 ? -1.289 4.689 -6.033 1.00 97.38 82 GLY A N 1
ATOM 646 C CA . GLY A 1 82 ? -1.684 3.892 -7.197 1.00 97.38 82 GLY A CA 1
ATOM 647 C C . GLY A 1 82 ? -1.819 4.762 -8.444 1.00 97.38 82 GLY A C 1
ATOM 648 O O . GLY A 1 82 ? -1.111 4.541 -9.418 1.00 97.38 82 GLY A O 1
ATOM 649 N N . ASP A 1 83 ? -2.608 5.835 -8.364 1.00 98.06 83 ASP A N 1
ATOM 650 C CA . ASP A 1 83 ? -2.802 6.783 -9.469 1.00 98.06 83 ASP A CA 1
ATOM 651 C C . ASP A 1 83 ? -1.476 7.401 -9.950 1.00 98.06 83 ASP A C 1
ATOM 653 O O . ASP A 1 83 ? -1.272 7.603 -11.148 1.00 98.06 83 ASP A O 1
ATOM 657 N N . LYS A 1 84 ? -0.556 7.696 -9.020 1.00 97.56 84 LYS A N 1
ATOM 658 C CA . LYS A 1 84 ? 0.764 8.261 -9.330 1.00 97.56 84 LYS A CA 1
ATOM 659 C C . LYS A 1 84 ? 1.672 7.281 -10.080 1.00 97.56 84 LYS A C 1
ATOM 661 O O . LYS A 1 84 ? 2.416 7.727 -10.948 1.00 97.56 84 LYS A O 1
ATOM 666 N N . TRP A 1 85 ? 1.65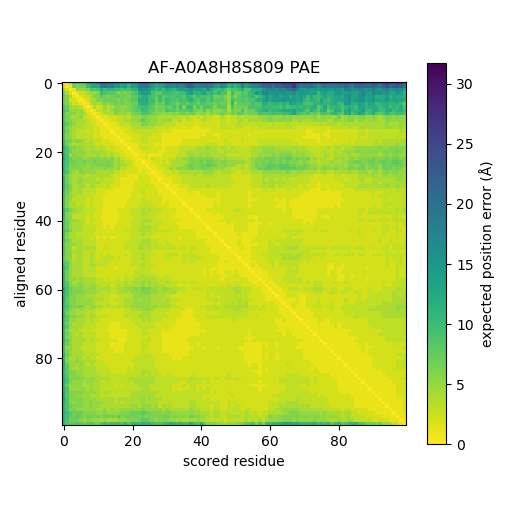8 6.001 -9.709 1.00 98.06 85 TRP A N 1
ATOM 667 C CA . TRP A 1 85 ? 2.609 4.985 -10.187 1.00 98.06 85 TRP A CA 1
ATOM 668 C C . TRP A 1 85 ? 2.004 3.983 -11.180 1.00 98.06 85 TRP A C 1
ATOM 670 O O . TRP A 1 85 ? 2.684 3.044 -11.593 1.00 98.06 85 TRP A O 1
ATOM 680 N N . GLU A 1 86 ? 0.740 4.157 -11.568 1.00 97.56 86 GLU A N 1
ATOM 681 C CA . GLU A 1 86 ? 0.014 3.245 -12.457 1.00 97.56 86 GLU A CA 1
ATOM 682 C C . GLU A 1 86 ? 0.775 2.896 -13.754 1.00 97.56 86 GLU A C 1
ATOM 684 O O . GLU A 1 86 ? 0.817 1.716 -14.110 1.00 97.56 86 GLU A O 1
ATOM 689 N N . PRO A 1 87 ? 1.431 3.838 -14.469 1.00 97.38 87 PRO A N 1
ATOM 690 C CA . PRO A 1 87 ? 2.171 3.493 -15.684 1.00 97.38 87 PRO A CA 1
ATOM 691 C C . PRO A 1 87 ? 3.307 2.489 -15.434 1.00 97.38 87 PRO A C 1
ATOM 693 O O . PRO A 1 87 ? 3.467 1.530 -16.197 1.00 97.38 87 PRO A O 1
ATOM 696 N N . GLU A 1 88 ? 4.083 2.697 -14.370 1.00 97.56 88 GLU A N 1
ATOM 697 C CA . GLU A 1 88 ? 5.197 1.844 -13.962 1.00 97.56 88 GLU A CA 1
ATOM 698 C C . GLU A 1 88 ? 4.703 0.496 -13.434 1.00 97.56 88 GLU A C 1
ATOM 700 O O . GLU A 1 88 ? 5.235 -0.545 -13.826 1.00 97.56 88 GLU A O 1
ATOM 705 N N . LEU A 1 89 ? 3.660 0.502 -12.601 1.00 96.75 89 LEU A N 1
ATOM 706 C CA . LEU A 1 89 ? 3.026 -0.707 -12.072 1.00 96.75 89 LEU A CA 1
ATOM 707 C C . LEU A 1 89 ? 2.478 -1.579 -13.205 1.00 96.75 89 LEU A C 1
ATOM 709 O O . LEU A 1 89 ? 2.759 -2.776 -13.260 1.00 96.75 89 LEU A O 1
ATOM 713 N N . ALA A 1 90 ? 1.775 -0.983 -14.171 1.00 96.50 90 ALA A N 1
ATOM 714 C CA . ALA A 1 90 ? 1.235 -1.703 -15.317 1.00 96.50 90 ALA A CA 1
ATOM 715 C C . ALA A 1 90 ? 2.337 -2.265 -16.232 1.00 96.50 90 ALA A C 1
ATOM 717 O O . ALA A 1 90 ? 2.144 -3.309 -16.863 1.00 96.50 90 ALA A O 1
ATOM 718 N N . ALA A 1 91 ? 3.479 -1.581 -16.348 1.00 96.94 91 ALA A N 1
ATOM 719 C CA . ALA A 1 91 ? 4.637 -2.088 -17.079 1.00 96.94 91 ALA A CA 1
ATOM 720 C C . ALA A 1 91 ? 5.303 -3.263 -16.346 1.00 96.94 91 ALA A C 1
ATOM 722 O O . ALA A 1 91 ? 5.588 -4.282 -16.979 1.00 96.94 91 ALA A O 1
ATOM 723 N N . ALA A 1 92 ? 5.492 -3.149 -15.028 1.00 94.88 92 ALA A N 1
ATOM 724 C CA . ALA A 1 92 ? 6.037 -4.213 -14.190 1.00 94.88 92 ALA A CA 1
ATOM 725 C C . ALA A 1 92 ? 5.142 -5.460 -14.214 1.00 94.88 92 ALA A C 1
ATOM 727 O O . ALA A 1 92 ? 5.630 -6.549 -14.501 1.00 94.88 92 ALA A O 1
ATOM 728 N N . ALA A 1 93 ? 3.826 -5.297 -14.045 1.00 93.62 93 ALA A N 1
ATOM 729 C CA . ALA A 1 93 ? 2.862 -6.394 -14.103 1.00 93.62 93 ALA A CA 1
ATOM 730 C C . ALA A 1 93 ? 2.887 -7.123 -15.456 1.00 93.62 93 ALA A C 1
ATOM 732 O O . ALA A 1 93 ? 2.870 -8.349 -15.504 1.00 93.62 93 ALA A O 1
ATOM 733 N N . ARG A 1 94 ? 2.991 -6.391 -16.575 1.00 95.69 94 ARG A N 1
ATOM 734 C CA . ARG A 1 94 ? 3.125 -6.998 -17.912 1.00 95.69 94 ARG A CA 1
ATOM 735 C C . ARG A 1 94 ? 4.419 -7.794 -18.078 1.00 95.69 94 ARG A C 1
ATOM 737 O O . ARG A 1 94 ? 4.411 -8.805 -18.776 1.00 95.69 94 ARG A O 1
ATOM 744 N N . ALA A 1 95 ? 5.514 -7.326 -17.486 1.00 96.25 95 ALA A N 1
ATOM 745 C CA . ALA A 1 95 ? 6.796 -8.020 -17.531 1.00 96.25 95 ALA A CA 1
ATOM 746 C C . ALA A 1 95 ? 6.813 -9.268 -16.632 1.00 96.25 95 ALA A C 1
ATOM 748 O O . ALA A 1 95 ? 7.434 -10.263 -17.002 1.00 96.25 95 ALA A O 1
ATOM 749 N N . ASP A 1 96 ? 6.121 -9.214 -15.492 1.00 93.75 96 ASP A N 1
ATOM 750 C CA . ASP A 1 96 ? 6.081 -10.282 -14.489 1.00 93.75 96 ASP A CA 1
ATOM 751 C C . ASP A 1 96 ? 4.994 -11.340 -14.750 1.00 93.75 96 ASP A C 1
ATOM 753 O O . ASP A 1 96 ? 5.110 -12.469 -14.290 1.00 93.75 96 ASP A O 1
ATOM 757 N N . ALA A 1 97 ? 3.977 -11.025 -15.563 1.00 92.75 97 ALA A N 1
ATOM 758 C CA . ALA A 1 97 ? 2.867 -11.924 -15.901 1.00 92.75 97 ALA A CA 1
ATOM 759 C C . ALA A 1 97 ? 3.253 -13.362 -16.329 1.00 92.75 97 ALA A C 1
ATOM 761 O O . ALA A 1 97 ? 2.472 -14.268 -16.063 1.00 92.75 97 ALA A O 1
ATOM 762 N N . PRO A 1 98 ? 4.401 -13.641 -16.986 1.00 95.44 98 PRO A N 1
ATOM 763 C CA . PRO A 1 98 ? 4.814 -15.018 -17.282 1.00 95.44 98 PRO A CA 1
ATOM 764 C C . PRO A 1 98 ? 5.272 -15.838 -16.064 1.00 95.44 98 PRO A C 1
ATOM 766 O O . PRO A 1 98 ? 5.430 -17.053 -16.190 1.00 95.44 98 PRO A O 1
ATOM 769 N N . TYR A 1 99 ? 5.552 -15.188 -14.933 1.00 93.44 99 TYR A N 1
ATOM 770 C CA . TYR A 1 99 ? 6.129 -15.791 -13.729 1.00 93.44 99 TYR A CA 1
ATOM 771 C C . TYR A 1 99 ? 5.155 -15.831 -12.536 1.00 93.44 99 TYR A C 1
ATOM 773 O O . TYR A 1 99 ? 5.511 -16.405 -11.505 1.00 93.44 99 TYR A O 1
ATOM 781 N N . ARG A 1 100 ? 3.946 -15.269 -12.685 1.00 83.69 100 ARG A N 1
ATOM 782 C CA . ARG A 1 100 ? 2.843 -15.295 -11.707 1.00 83.69 100 ARG A CA 1
ATOM 783 C C . ARG A 1 100 ? 1.662 -16.134 -12.189 1.00 83.69 100 ARG A C 1
ATOM 785 O O . ARG A 1 100 ? 1.430 -16.208 -13.415 1.00 83.69 100 ARG A O 1
#

Radius of gyration: 14.28 Å; Cα contacts (8 Å, |Δi|>4): 91; chains: 1; bounding box: 38×32×30 Å

Solvent-accessible surface area (backbone atoms only — not comparable to full-atom values): 6344 Å² total; per-residue (Å²): 134,83,50,74,79,58,60,47,70,73,41,94,58,60,31,66,49,78,41,71,47,72,44,98,87,72,48,78,44,70,80,39,42,33,38,35,56,85,46,48,79,84,77,59,57,68,33,73,67,33,95,77,65,84,45,73,86,70,91,77,81,89,71,86,68,95,51,73,69,78,41,50,36,41,46,67,59,51,50,54,48,46,71,72,43,42,72,60,52,55,50,48,50,65,71,45,51,89,82,104